Protein AF-A0A6J1P987-F1 (afdb_monomer_lite)

Foldseek 3Di:
DPVVVVVVVVVVVVVLDDDDDDDDPCFVVVFCVSQVVVVVVLLVVLVVCVVVCVAFNWDAKDWDWDDPDPPPWIKIKMKGTWTWHQPSVKDWPDWTAGPPVRDTDTDIDRPDIDTDIDIDIDTDD

Secondary structure (DSSP, 8-state):
--HHHHHHHHHHHGGG-------SS-HHHHHHHHHHHHHHHHHHHHHHHHHTT-TTEEEEEEEEEEEEETTTEEEEEEEEEEEEE-TT--EEEEEEEETTTTEEEEEEE----EEEEEEEEEEE-

Structure (mmCIF, N/CA/C/O backbone):
data_AF-A0A6J1P987-F1
#
_entry.id   AF-A0A6J1P987-F1
#
loop_
_atom_site.group_PDB
_atom_site.id
_atom_site.type_symbol
_atom_site.label_atom_id
_atom_site.label_alt_id
_atom_site.label_comp_id
_atom_site.label_asym_id
_atom_site.label_entity_id
_atom_site.label_seq_id
_atom_site.pdbx_PDB_ins_code
_atom_site.Cartn_x
_atom_site.Cartn_y
_atom_site.Cartn_z
_atom_site.occupancy
_atom_site.B_iso_or_equiv
_atom_site.auth_seq_id
_atom_site.auth_comp_id
_atom_site.auth_asym_id
_atom_site.auth_atom_id
_atom_site.pdbx_PDB_model_num
ATOM 1 N N . MET A 1 1 ? 5.901 -17.274 -1.222 1.00 44.62 1 MET A N 1
ATOM 2 C CA . MET A 1 1 ? 5.962 -15.807 -1.022 1.00 44.62 1 MET A CA 1
ATOM 3 C C . MET A 1 1 ? 4.879 -15.300 -0.049 1.00 44.62 1 MET A C 1
ATOM 5 O O . MET A 1 1 ? 4.151 -14.379 -0.366 1.00 44.62 1 MET A O 1
ATOM 9 N N . LYS A 1 2 ? 4.730 -15.909 1.138 1.00 38.53 2 LYS A N 1
ATOM 10 C CA . LYS A 1 2 ? 3.808 -15.431 2.202 1.00 38.53 2 LYS A CA 1
ATOM 11 C C . LYS A 1 2 ? 4.551 -15.085 3.502 1.00 38.53 2 LYS A C 1
ATOM 13 O O . LYS A 1 2 ? 4.080 -14.294 4.302 1.00 38.53 2 LYS A O 1
ATOM 18 N N . VAL A 1 3 ? 5.751 -15.647 3.668 1.00 50.12 3 VAL A N 1
ATOM 19 C CA . VAL A 1 3 ? 6.548 -15.565 4.899 1.00 50.12 3 VAL A CA 1
ATOM 20 C C . VAL A 1 3 ? 7.281 -14.223 5.035 1.00 50.12 3 VAL A C 1
ATOM 22 O O . VAL A 1 3 ? 7.369 -13.694 6.134 1.00 50.12 3 VAL A O 1
ATOM 25 N N . PHE A 1 4 ? 7.729 -13.612 3.930 1.00 44.66 4 PHE A N 1
ATOM 26 C CA . PHE A 1 4 ? 8.430 -12.318 3.969 1.00 44.66 4 PHE A CA 1
ATOM 27 C C . PHE A 1 4 ? 7.553 -11.167 4.487 1.00 44.66 4 PHE A C 1
ATOM 29 O O . PHE A 1 4 ? 8.013 -10.354 5.282 1.00 44.66 4 PHE A O 1
ATOM 36 N N . PHE A 1 5 ? 6.274 -11.134 4.099 1.00 51.41 5 PHE A N 1
ATOM 37 C CA . PHE A 1 5 ? 5.332 -10.105 4.548 1.00 51.41 5 PHE A CA 1
ATOM 38 C C . PHE A 1 5 ? 5.029 -10.217 6.052 1.00 51.41 5 PHE A C 1
ATOM 40 O O . PHE A 1 5 ? 4.929 -9.211 6.749 1.00 51.41 5 PHE A O 1
ATOM 47 N N . ALA A 1 6 ? 4.962 -11.448 6.573 1.00 51.81 6 ALA A N 1
ATOM 48 C CA . ALA A 1 6 ? 4.746 -11.700 7.994 1.00 51.81 6 ALA A CA 1
ATOM 49 C C . ALA A 1 6 ? 5.930 -11.233 8.861 1.00 51.81 6 ALA A C 1
ATOM 51 O O . ALA A 1 6 ? 5.716 -10.672 9.930 1.00 51.81 6 ALA A O 1
ATOM 52 N N . ILE A 1 7 ? 7.172 -11.406 8.393 1.00 56.16 7 ILE A N 1
ATOM 53 C CA . ILE A 1 7 ? 8.374 -10.995 9.142 1.00 56.16 7 ILE A CA 1
ATOM 54 C C . ILE A 1 7 ? 8.481 -9.464 9.219 1.00 56.16 7 ILE A C 1
ATOM 56 O O . ILE A 1 7 ? 8.810 -8.925 10.277 1.00 56.16 7 ILE A O 1
ATOM 60 N N . LEU A 1 8 ? 8.133 -8.758 8.139 1.00 54.25 8 LEU A N 1
ATOM 61 C CA . LEU A 1 8 ? 8.121 -7.292 8.119 1.00 54.25 8 LEU A CA 1
ATOM 62 C C . LEU A 1 8 ? 7.047 -6.712 9.060 1.00 54.25 8 LEU A C 1
ATOM 64 O O . LEU A 1 8 ? 7.300 -5.723 9.742 1.00 54.25 8 LEU A O 1
ATOM 68 N N . LEU A 1 9 ? 5.885 -7.366 9.175 1.00 57.25 9 LEU A N 1
ATOM 69 C CA . LEU A 1 9 ? 4.819 -6.978 10.109 1.00 57.25 9 LEU A CA 1
ATOM 70 C C . LEU A 1 9 ? 5.183 -7.224 11.583 1.00 57.25 9 LEU A C 1
ATOM 72 O O . LEU A 1 9 ? 4.928 -6.367 12.428 1.00 57.25 9 LEU A O 1
ATOM 76 N N . VAL A 1 10 ? 5.815 -8.357 11.902 1.00 56.75 10 VAL A N 1
ATOM 77 C CA . VAL A 1 10 ? 6.187 -8.701 13.289 1.00 56.75 10 VAL A CA 1
ATOM 78 C C . VAL A 1 10 ? 7.254 -7.751 13.848 1.00 56.75 10 VAL A C 1
ATOM 80 O O . VAL A 1 10 ? 7.178 -7.375 15.018 1.00 56.75 10 VAL A O 1
ATOM 83 N N . GLY A 1 11 ? 8.203 -7.298 13.018 1.00 51.91 11 GLY A N 1
ATOM 84 C CA . GLY A 1 11 ? 9.237 -6.341 13.433 1.00 51.91 11 GLY A CA 1
ATOM 85 C C . GLY A 1 11 ? 8.687 -4.971 13.854 1.00 51.91 11 GLY A C 1
ATOM 86 O O . GLY A 1 11 ? 9.229 -4.335 14.756 1.00 51.91 11 GLY A O 1
ATOM 87 N N . VAL A 1 12 ? 7.573 -4.535 13.260 1.00 55.25 12 VAL A N 1
ATOM 88 C CA . VAL A 1 12 ? 6.911 -3.267 13.612 1.00 55.25 12 VAL A CA 1
ATOM 89 C C . VAL A 1 12 ? 6.083 -3.407 14.897 1.00 55.25 12 VAL A C 1
ATOM 91 O O . VAL A 1 12 ? 6.065 -2.491 15.719 1.00 55.25 12 VAL A O 1
ATOM 94 N N . CYS A 1 13 ? 5.456 -4.566 15.128 1.00 47.00 13 CYS A N 1
ATOM 95 C CA . CYS A 1 13 ? 4.656 -4.828 16.332 1.00 47.00 13 CYS A CA 1
ATOM 96 C C . CYS A 1 13 ? 5.484 -4.907 17.626 1.00 47.00 13 CYS A C 1
ATOM 98 O O . CYS A 1 13 ? 4.961 -4.593 18.695 1.00 47.00 13 CYS A O 1
ATOM 100 N N . ALA A 1 14 ? 6.765 -5.280 17.553 1.00 48.62 14 ALA A N 1
ATOM 101 C CA . ALA A 1 14 ? 7.626 -5.398 18.734 1.00 48.62 14 ALA A CA 1
ATOM 102 C C . ALA A 1 14 ? 7.874 -4.054 19.454 1.00 48.62 14 ALA A C 1
ATOM 104 O O . ALA A 1 14 ? 8.078 -4.036 20.664 1.00 48.62 14 ALA A O 1
ATOM 105 N N . ASN A 1 15 ? 7.797 -2.926 18.738 1.00 52.00 15 ASN A N 1
ATOM 106 C CA . ASN A 1 15 ? 7.998 -1.585 19.304 1.00 52.00 15 ASN A CA 1
ATOM 107 C C . ASN A 1 15 ? 6.705 -0.933 19.831 1.00 52.00 15 ASN A C 1
ATOM 109 O O . ASN A 1 15 ? 6.729 0.215 20.271 1.00 52.00 15 ASN A O 1
ATOM 113 N N . ALA A 1 16 ? 5.566 -1.628 19.762 1.00 46.88 16 ALA A N 1
ATOM 114 C CA . ALA A 1 16 ? 4.254 -1.061 20.064 1.00 46.88 16 ALA A CA 1
ATOM 115 C C . ALA A 1 16 ? 3.680 -1.486 21.424 1.00 46.88 16 ALA A C 1
ATOM 117 O O . ALA A 1 16 ? 2.528 -1.162 21.679 1.00 46.88 16 ALA A O 1
ATOM 118 N N . LEU A 1 17 ? 4.429 -2.194 22.281 1.00 46.12 17 LEU A N 1
ATOM 119 C CA . LEU A 1 17 ? 3.941 -2.644 23.592 1.00 46.12 17 LEU A CA 1
ATOM 120 C C . LEU A 1 17 ? 4.129 -1.546 24.661 1.00 46.12 17 LEU A C 1
ATOM 122 O O . LEU A 1 17 ? 5.262 -1.321 25.094 1.00 46.12 17 LEU A O 1
ATOM 126 N N . PRO A 1 18 ? 3.065 -0.873 25.143 1.00 45.03 18 PRO A N 1
ATOM 127 C CA . PRO A 1 18 ? 3.147 -0.006 26.307 1.00 45.03 18 PRO A CA 1
ATOM 128 C C . PRO A 1 18 ? 2.980 -0.876 27.560 1.00 45.03 18 PRO A C 1
ATOM 130 O O . PRO A 1 18 ? 2.040 -1.663 27.680 1.00 45.03 18 PRO A O 1
ATOM 133 N N . GLN A 1 19 ? 3.918 -0.755 28.494 1.00 50.47 19 GLN A N 1
ATOM 134 C CA . GLN A 1 19 ? 3.844 -1.401 29.801 1.00 50.47 19 GLN A CA 1
ATOM 135 C C . GLN A 1 19 ? 2.774 -0.709 30.656 1.00 50.47 19 GLN A C 1
ATOM 137 O O . GLN A 1 19 ? 2.933 0.478 30.905 1.00 50.47 19 GLN A O 1
ATOM 142 N N . ALA A 1 20 ? 1.766 -1.492 31.080 1.00 58.25 20 ALA A N 1
ATOM 143 C CA . ALA A 1 20 ? 0.843 -1.362 32.228 1.00 58.25 20 ALA A CA 1
ATOM 144 C C . ALA A 1 20 ? 0.207 0.015 32.532 1.00 58.25 20 ALA A C 1
ATOM 146 O O . ALA A 1 20 ? 0.893 1.013 32.477 1.00 58.25 20 ALA A O 1
ATOM 147 N N . LEU A 1 21 ? -1.066 0.065 32.963 1.00 43.38 21 LEU A N 1
ATOM 148 C CA . LEU A 1 21 ? -1.556 0.816 34.147 1.00 43.38 21 LEU A CA 1
ATOM 149 C C . LEU A 1 21 ? -3.112 0.891 34.186 1.00 43.38 21 LEU A C 1
ATOM 151 O O . LEU A 1 21 ? -3.710 1.745 33.550 1.00 43.38 21 LEU A O 1
ATOM 155 N N . PHE A 1 22 ? -3.701 0.065 35.063 1.00 40.28 22 PHE A N 1
ATOM 156 C CA . PHE A 1 22 ? -4.934 0.266 35.857 1.00 40.28 22 PHE A CA 1
ATOM 157 C C . PHE A 1 22 ? -6.340 0.373 35.204 1.00 40.28 22 PHE A C 1
ATOM 159 O O . PHE A 1 22 ? -6.557 0.811 34.085 1.00 40.28 22 PHE A O 1
ATOM 166 N N . GLU A 1 23 ? -7.309 -0.104 35.992 1.00 54.00 23 GLU A N 1
ATOM 167 C CA . GLU A 1 23 ? -8.588 -0.732 35.641 1.00 54.00 23 GLU A CA 1
ATOM 168 C C . GLU A 1 23 ? -9.801 0.200 35.379 1.00 54.00 23 GLU A C 1
ATOM 170 O O . GLU A 1 23 ? -10.009 1.214 36.039 1.00 54.00 23 GLU A O 1
ATOM 175 N N . ASN A 1 24 ? -10.680 -0.298 34.497 1.00 49.91 24 ASN A N 1
ATOM 176 C CA . ASN A 1 24 ? -12.156 -0.227 34.499 1.00 49.91 24 ASN A CA 1
ATOM 177 C C . ASN A 1 24 ? -12.946 0.990 33.955 1.00 49.91 24 ASN A C 1
ATOM 179 O O . ASN A 1 24 ? -14.109 0.793 33.618 1.00 49.91 24 ASN A O 1
ATOM 183 N N . GLU A 1 25 ? -12.357 2.156 33.670 1.00 45.59 25 GLU A N 1
ATOM 184 C CA . GLU A 1 25 ? -12.973 3.163 32.751 1.00 45.59 25 GLU A CA 1
ATOM 185 C C . GLU A 1 25 ? -12.075 3.521 31.552 1.00 45.59 25 GLU A C 1
ATOM 187 O O . GLU A 1 25 ? -12.391 4.355 30.701 1.00 45.59 25 GLU A O 1
ATOM 192 N N . PHE A 1 26 ? -10.929 2.849 31.466 1.00 52.09 26 PHE A N 1
ATOM 193 C CA . PHE A 1 26 ? -9.838 3.175 30.558 1.00 52.09 26 PHE A CA 1
ATOM 194 C C . PHE A 1 26 ? -9.869 2.358 29.251 1.00 52.09 26 PHE A C 1
ATOM 196 O O . PHE A 1 26 ? -9.205 2.731 28.284 1.00 52.09 26 PHE A O 1
ATOM 203 N N . SER A 1 27 ? -10.685 1.293 29.172 1.00 57.66 27 SER A N 1
ATOM 204 C CA . SER A 1 27 ? -10.619 0.326 28.065 1.00 57.66 27 SER A CA 1
ATOM 205 C C . SER A 1 27 ? -10.921 0.963 26.711 1.00 57.66 27 SER A C 1
ATOM 207 O O . SER A 1 27 ? -10.117 0.848 25.800 1.00 57.66 27 SER A O 1
ATOM 209 N N . THR A 1 28 ? -11.992 1.746 26.568 1.00 60.53 28 THR A N 1
ATOM 210 C CA . THR A 1 28 ? -12.338 2.360 25.271 1.00 60.53 28 THR A CA 1
ATOM 211 C C . THR A 1 28 ? -11.317 3.416 24.843 1.00 60.53 28 THR A C 1
ATOM 213 O O . THR A 1 28 ? -11.128 3.670 23.651 1.00 60.53 28 THR A O 1
ATOM 216 N N . ARG A 1 29 ? -10.643 4.062 25.806 1.00 72.38 29 ARG A N 1
ATOM 217 C CA . ARG A 1 29 ? -9.570 5.022 25.525 1.00 72.38 29 ARG A CA 1
ATOM 218 C C . ARG A 1 29 ? -8.316 4.296 25.049 1.00 72.38 29 ARG A C 1
ATOM 220 O O . ARG A 1 29 ? -7.745 4.710 24.043 1.00 72.38 29 ARG A O 1
ATOM 227 N N . GLU A 1 30 ? -7.935 3.210 25.712 1.00 73.62 30 GLU A N 1
ATOM 228 C CA . GLU A 1 30 ? -6.842 2.326 25.292 1.00 73.62 30 GLU A CA 1
ATOM 229 C C . GLU A 1 30 ? -7.098 1.699 23.925 1.00 73.62 30 GLU A C 1
ATOM 231 O O . GLU A 1 30 ? -6.224 1.749 23.062 1.00 73.62 30 GLU A O 1
ATOM 236 N N . GLU A 1 31 ? -8.310 1.204 23.673 1.00 81.50 31 GLU A N 1
ATOM 237 C CA . GLU A 1 31 ? -8.695 0.611 22.390 1.00 81.50 31 GLU A CA 1
ATOM 238 C C . GLU A 1 31 ? -8.522 1.596 21.238 1.00 81.50 31 GLU A C 1
ATOM 240 O O . GLU A 1 31 ? -7.942 1.267 20.196 1.00 81.50 31 GLU A O 1
ATOM 245 N N . ARG A 1 32 ? -8.922 2.854 21.450 1.00 82.62 32 ARG A N 1
ATOM 246 C CA . ARG A 1 32 ? -8.702 3.931 2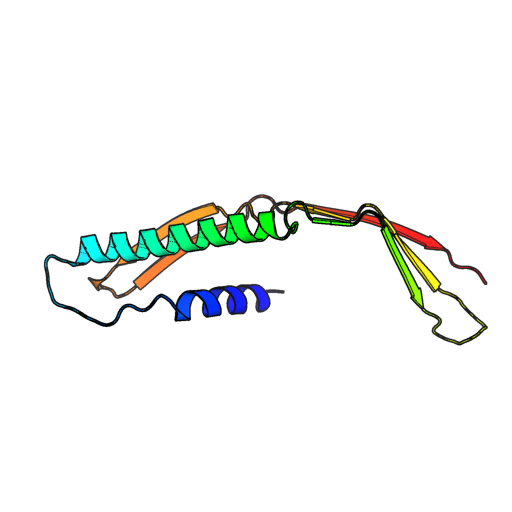0.478 1.00 82.62 32 ARG A CA 1
ATOM 247 C C . ARG A 1 32 ? -7.227 4.289 20.338 1.00 82.62 32 ARG A C 1
ATOM 249 O O . ARG A 1 32 ? -6.803 4.580 19.223 1.00 82.62 32 ARG A O 1
ATOM 256 N N . ILE A 1 33 ? -6.443 4.280 21.417 1.00 85.25 33 ILE A N 1
ATOM 257 C CA . ILE A 1 33 ? -4.998 4.554 21.364 1.00 85.25 33 ILE A CA 1
ATOM 258 C C . ILE A 1 33 ? -4.290 3.496 20.511 1.00 85.25 33 ILE A C 1
ATOM 260 O O . ILE A 1 33 ? -3.610 3.865 19.552 1.00 85.25 33 ILE A O 1
ATOM 264 N N . VAL A 1 34 ? -4.517 2.210 20.789 1.00 84.00 34 VAL A N 1
ATOM 265 C CA . VAL A 1 34 ? -3.913 1.085 20.053 1.00 84.00 34 VAL A CA 1
ATOM 266 C C . VAL A 1 34 ? -4.313 1.131 18.577 1.00 84.00 34 VAL A C 1
ATOM 268 O O . VAL A 1 34 ? -3.458 1.133 17.689 1.00 84.00 34 VAL A O 1
ATOM 271 N N . THR A 1 35 ? -5.610 1.274 18.301 1.00 87.75 35 THR A N 1
ATOM 272 C CA . THR A 1 35 ? -6.146 1.371 16.934 1.00 87.75 35 THR A CA 1
ATOM 273 C C . THR A 1 35 ? -5.544 2.559 16.173 1.00 87.75 35 THR A C 1
ATOM 275 O O . THR A 1 35 ? -5.145 2.432 15.013 1.00 87.75 35 THR A O 1
ATOM 278 N N . ASN A 1 36 ? -5.427 3.726 16.813 1.00 88.81 36 ASN A N 1
ATOM 279 C CA . ASN A 1 36 ? -4.837 4.915 16.194 1.00 88.81 36 ASN A CA 1
ATOM 280 C C . ASN A 1 36 ? -3.339 4.755 15.937 1.00 88.81 36 ASN A C 1
ATOM 282 O O . ASN A 1 36 ? -2.839 5.245 14.925 1.00 88.81 36 ASN A O 1
ATOM 286 N N . GLN A 1 37 ? -2.618 4.082 16.829 1.00 88.25 37 GLN A N 1
ATOM 287 C CA . GLN A 1 37 ? -1.193 3.827 16.662 1.00 88.25 37 GLN A CA 1
ATOM 288 C C . GLN A 1 37 ? -0.932 2.899 15.473 1.00 88.25 37 GLN A C 1
ATOM 290 O O . GLN A 1 37 ? -0.075 3.207 14.646 1.00 88.25 37 GLN A O 1
ATOM 295 N N . ILE A 1 38 ? -1.728 1.839 15.316 1.00 86.88 38 ILE A N 1
ATOM 296 C CA . ILE A 1 38 ? -1.649 0.939 14.156 1.00 86.88 38 ILE A CA 1
ATOM 297 C C . ILE A 1 38 ? -1.964 1.698 12.861 1.00 86.88 38 ILE A C 1
ATOM 299 O O . ILE A 1 38 ? -1.207 1.602 11.896 1.00 86.88 38 ILE A O 1
ATOM 303 N N . LYS A 1 39 ? -3.021 2.523 12.841 1.00 89.31 39 LYS A N 1
ATOM 304 C CA . LYS A 1 39 ? -3.342 3.372 11.677 1.00 89.31 39 LYS A CA 1
ATOM 305 C C . LYS A 1 39 ? -2.182 4.297 11.307 1.00 89.31 39 LYS A C 1
ATOM 307 O O . LYS A 1 39 ? -1.842 4.409 10.133 1.00 89.31 39 LYS A O 1
ATOM 312 N N . ARG A 1 40 ? -1.545 4.930 12.296 1.00 90.69 40 ARG A N 1
ATOM 313 C CA . ARG A 1 40 ? -0.373 5.795 12.078 1.00 90.69 40 ARG A CA 1
ATOM 314 C C . ARG A 1 40 ? 0.823 5.021 11.537 1.00 90.69 40 ARG A C 1
ATOM 316 O O . ARG A 1 40 ? 1.492 5.534 10.648 1.00 90.69 40 ARG A O 1
ATOM 323 N N . ALA A 1 41 ? 1.077 3.818 12.045 1.00 87.25 41 ALA A N 1
ATOM 324 C CA . ALA A 1 41 ? 2.163 2.964 11.574 1.00 87.25 41 ALA A CA 1
ATOM 325 C C . ALA A 1 41 ? 1.948 2.523 10.119 1.00 87.25 41 ALA A C 1
ATOM 327 O O . ALA A 1 41 ? 2.869 2.614 9.313 1.00 87.25 41 ALA A O 1
ATOM 328 N N . ILE A 1 42 ? 0.724 2.124 9.757 1.00 88.25 42 ILE A N 1
ATOM 329 C CA . ILE A 1 42 ? 0.379 1.773 8.372 1.00 88.25 42 ILE A CA 1
ATOM 330 C C . ILE A 1 42 ? 0.524 2.993 7.461 1.00 88.25 42 ILE A C 1
ATOM 332 O O . ILE A 1 42 ? 1.102 2.897 6.385 1.00 88.25 42 ILE A O 1
ATOM 336 N N . GLU A 1 43 ? 0.060 4.161 7.897 1.00 92.25 43 GLU A N 1
ATOM 337 C CA . GLU A 1 43 ? 0.185 5.380 7.101 1.00 92.25 43 GLU A CA 1
ATOM 338 C C . GLU A 1 43 ? 1.650 5.837 6.957 1.00 92.25 43 GLU A C 1
ATOM 340 O O . GLU A 1 43 ? 2.042 6.340 5.906 1.00 92.25 43 GLU A O 1
ATOM 345 N N . GLN A 1 44 ? 2.486 5.612 7.974 1.00 91.19 44 GLN A N 1
ATOM 346 C CA . GLN A 1 44 ? 3.933 5.808 7.873 1.00 91.19 44 GLN A CA 1
ATOM 347 C C . GLN A 1 44 ? 4.550 4.841 6.860 1.00 91.19 44 GLN A C 1
ATOM 349 O O . GLN A 1 44 ? 5.249 5.293 5.962 1.00 91.19 44 GLN A O 1
ATOM 354 N N . LEU A 1 45 ? 4.216 3.550 6.928 1.00 84.88 45 LEU A N 1
ATOM 355 C CA . LEU A 1 45 ? 4.688 2.549 5.969 1.00 84.88 45 LEU A CA 1
ATOM 356 C C . LEU A 1 45 ? 4.331 2.933 4.525 1.00 84.88 45 LEU A C 1
ATOM 358 O O . LEU A 1 45 ? 5.174 2.844 3.636 1.00 84.88 45 LEU A O 1
ATOM 362 N N . ARG A 1 46 ? 3.105 3.414 4.282 1.00 89.81 46 ARG A N 1
ATOM 363 C CA . ARG A 1 46 ? 2.684 3.893 2.953 1.00 89.81 46 ARG A CA 1
ATOM 364 C C . ARG A 1 46 ? 3.555 5.047 2.461 1.00 89.81 46 ARG A C 1
ATOM 366 O O . ARG A 1 46 ? 3.910 5.074 1.284 1.00 89.81 46 ARG A O 1
ATOM 373 N N . ARG A 1 47 ? 3.897 5.993 3.342 1.00 91.44 47 ARG A N 1
ATOM 374 C CA . ARG A 1 47 ? 4.813 7.095 3.013 1.00 91.44 47 ARG A CA 1
ATOM 375 C C . ARG A 1 47 ? 6.222 6.595 2.737 1.00 91.44 47 ARG A C 1
ATOM 377 O O . ARG A 1 47 ? 6.807 7.034 1.757 1.00 91.44 47 ARG A O 1
ATOM 384 N N . ASP A 1 48 ? 6.732 5.674 3.545 1.00 88.12 48 ASP A N 1
ATOM 385 C CA . ASP A 1 48 ? 8.093 5.152 3.410 1.00 88.12 48 ASP A CA 1
ATOM 386 C C . ASP A 1 48 ? 8.268 4.372 2.100 1.00 88.12 48 ASP A C 1
ATOM 388 O O . ASP A 1 48 ? 9.266 4.557 1.410 1.00 88.12 48 ASP A O 1
ATOM 392 N N . ILE A 1 49 ? 7.267 3.579 1.693 1.00 82.69 49 ILE A N 1
ATOM 393 C CA . ILE A 1 49 ? 7.250 2.882 0.393 1.00 82.69 49 ILE A CA 1
ATOM 394 C C . ILE A 1 49 ? 7.362 3.883 -0.765 1.00 82.69 49 ILE A C 1
ATOM 396 O O . ILE A 1 49 ? 8.172 3.695 -1.673 1.00 82.69 49 ILE A O 1
ATOM 400 N N . LYS A 1 50 ? 6.582 4.970 -0.720 1.00 91.56 50 LYS A N 1
ATOM 401 C CA . LYS A 1 50 ? 6.640 6.031 -1.738 1.00 91.56 50 LYS A CA 1
ATOM 402 C C . LYS A 1 50 ? 7.971 6.779 -1.702 1.00 91.56 50 LYS A C 1
ATOM 404 O O . LYS A 1 50 ? 8.561 7.026 -2.746 1.00 91.56 50 LYS A O 1
ATOM 409 N N . ALA A 1 51 ? 8.456 7.117 -0.509 1.00 90.25 51 ALA A N 1
ATOM 410 C CA . ALA A 1 51 ? 9.710 7.840 -0.316 1.00 90.25 51 ALA A CA 1
ATOM 411 C C . ALA A 1 51 ? 10.931 7.029 -0.777 1.00 90.25 51 ALA A C 1
ATOM 413 O O . ALA A 1 51 ? 11.895 7.606 -1.270 1.00 90.25 51 ALA A O 1
ATOM 414 N N . ALA A 1 52 ? 10.875 5.702 -0.663 1.00 86.31 52 ALA A N 1
ATOM 415 C CA . ALA A 1 52 ? 11.897 4.792 -1.170 1.00 86.31 52 ALA A CA 1
ATOM 416 C C . ALA A 1 52 ? 11.845 4.594 -2.698 1.00 86.31 52 ALA A C 1
ATOM 418 O O . ALA A 1 52 ? 12.676 3.866 -3.236 1.00 86.31 52 ALA A O 1
ATOM 419 N N . GLY A 1 53 ? 10.875 5.195 -3.399 1.00 86.81 53 GLY A N 1
ATOM 420 C CA . GLY A 1 53 ? 10.684 4.991 -4.837 1.00 86.81 53 GLY A CA 1
ATOM 421 C C . GLY A 1 53 ? 10.222 3.575 -5.187 1.00 86.81 53 GLY A C 1
ATOM 422 O O . GLY A 1 53 ? 10.482 3.101 -6.286 1.00 86.81 53 GLY A O 1
ATOM 423 N N . LEU A 1 54 ? 9.576 2.877 -4.245 1.00 86.19 54 LEU A N 1
ATOM 424 C CA . LEU A 1 54 ? 9.080 1.512 -4.449 1.00 86.19 54 LEU A CA 1
ATOM 425 C C . LEU A 1 54 ? 7.643 1.478 -4.995 1.00 86.19 54 LEU A C 1
ATOM 427 O O . LEU A 1 54 ? 7.137 0.405 -5.311 1.00 86.19 54 LEU A O 1
ATOM 431 N N . ASP A 1 55 ? 6.974 2.632 -5.077 1.00 86.50 55 ASP A N 1
ATOM 432 C CA . ASP A 1 55 ? 5.634 2.765 -5.650 1.00 86.50 55 ASP A CA 1
ATOM 433 C C . ASP A 1 55 ? 5.395 4.179 -6.236 1.00 86.50 55 ASP A C 1
ATOM 435 O O . ASP A 1 55 ? 5.159 5.115 -5.460 1.00 86.50 55 ASP A O 1
ATOM 439 N N . PRO A 1 56 ? 5.446 4.359 -7.574 1.00 89.62 56 PRO A N 1
ATOM 440 C CA . PRO A 1 56 ? 5.818 3.350 -8.566 1.00 89.62 56 PRO A CA 1
ATOM 441 C C . PRO A 1 56 ? 7.330 3.073 -8.533 1.00 89.62 56 PRO A C 1
ATOM 443 O O . PRO A 1 56 ? 8.136 4.002 -8.521 1.00 89.62 56 PRO A O 1
ATOM 446 N N . LEU A 1 57 ? 7.719 1.799 -8.545 1.00 87.12 57 LEU A N 1
ATOM 447 C CA . LEU A 1 57 ? 9.090 1.384 -8.829 1.00 87.12 57 LEU A CA 1
ATOM 448 C C . LEU A 1 57 ? 9.266 1.316 -10.342 1.00 87.12 57 LEU A C 1
ATOM 450 O O . LEU A 1 57 ? 8.639 0.487 -10.997 1.00 87.12 57 LEU A O 1
ATOM 4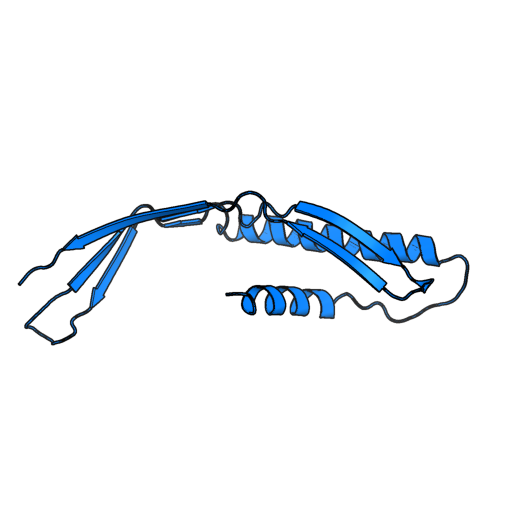54 N N . LEU A 1 58 ? 10.136 2.172 -10.871 1.00 87.94 58 LEU A N 1
ATOM 455 C CA . LEU A 1 58 ? 10.458 2.244 -12.292 1.00 87.94 58 LEU A CA 1
ATOM 456 C C . LEU A 1 58 ? 11.925 1.868 -12.498 1.00 87.94 58 LEU A C 1
ATOM 458 O O . LEU A 1 58 ? 12.824 2.523 -11.969 1.00 87.94 58 LEU A O 1
ATOM 462 N N . ILE A 1 59 ? 12.168 0.812 -13.267 1.00 85.06 59 ILE A N 1
ATOM 463 C CA . ILE A 1 59 ? 13.499 0.406 -13.715 1.00 85.06 59 ILE A CA 1
ATOM 464 C C . ILE A 1 59 ? 13.483 0.443 -15.240 1.00 85.06 59 ILE A C 1
ATOM 466 O O . ILE A 1 59 ? 12.953 -0.452 -15.896 1.00 85.06 59 ILE A O 1
ATOM 470 N N . GLU A 1 60 ? 14.073 1.498 -15.800 1.00 82.50 60 GLU A N 1
ATOM 471 C CA . GLU A 1 60 ? 14.089 1.732 -17.249 1.00 82.50 60 GLU A CA 1
ATOM 472 C C . GLU A 1 60 ? 14.843 0.629 -17.995 1.00 82.50 60 GLU A C 1
ATOM 474 O O . GLU A 1 60 ? 14.415 0.178 -19.057 1.00 82.50 60 GLU A O 1
ATOM 479 N N . LYS A 1 61 ? 15.975 0.183 -17.439 1.00 76.44 61 LYS A N 1
ATOM 480 C CA . LYS A 1 61 ? 16.845 -0.786 -18.097 1.00 76.44 61 LYS A CA 1
ATOM 481 C C . LYS A 1 61 ? 17.730 -1.529 -17.102 1.00 76.44 61 LYS A C 1
ATOM 483 O O . LYS A 1 61 ? 18.447 -0.914 -16.315 1.00 76.44 61 LYS A O 1
ATOM 488 N N . TYR A 1 62 ? 17.734 -2.853 -17.195 1.00 74.56 62 TYR A N 1
ATOM 489 C CA . TYR A 1 62 ? 18.684 -3.727 -16.516 1.00 74.56 62 TYR A CA 1
ATOM 490 C C . TYR A 1 62 ? 19.285 -4.705 -17.529 1.00 74.56 62 TYR A C 1
ATOM 492 O O . TYR A 1 62 ? 18.563 -5.432 -18.212 1.00 74.56 62 TYR A O 1
ATOM 500 N N . GLU A 1 63 ? 20.612 -4.711 -17.645 1.00 68.31 63 GLU A N 1
ATOM 501 C CA . GLU A 1 63 ? 21.352 -5.609 -18.534 1.00 68.31 63 GLU A CA 1
ATOM 502 C C . GLU A 1 63 ? 22.114 -6.638 -17.701 1.00 68.31 63 GLU A C 1
ATOM 504 O O . GLU A 1 63 ? 22.891 -6.285 -16.814 1.00 68.31 63 GLU A O 1
ATOM 509 N N . GLY A 1 64 ? 21.889 -7.917 -17.996 1.00 62.91 64 GLY A N 1
ATOM 510 C CA . GLY A 1 64 ? 22.610 -9.025 -17.384 1.00 62.91 64 GLY A CA 1
ATOM 511 C C . GLY A 1 64 ? 23.160 -9.949 -18.460 1.00 62.91 64 GLY A C 1
ATOM 512 O O . GLY A 1 64 ? 22.407 -10.492 -19.269 1.00 62.91 64 GLY A O 1
ATOM 513 N N . SER A 1 65 ? 24.474 -10.152 -18.464 1.00 62.88 65 SER A N 1
ATOM 514 C CA . SER A 1 65 ? 25.122 -11.165 -19.294 1.00 62.88 65 SER A CA 1
ATOM 515 C C . SER A 1 65 ? 25.612 -12.304 -18.414 1.00 62.88 65 SER A C 1
ATOM 517 O O . SER A 1 65 ? 26.374 -12.073 -17.473 1.00 62.88 65 SER A O 1
ATOM 519 N N . THR A 1 66 ? 25.215 -13.532 -18.735 1.00 61.19 66 THR A N 1
ATOM 520 C CA . THR A 1 66 ? 25.814 -14.731 -18.144 1.00 61.19 66 THR A CA 1
ATOM 521 C C . THR A 1 66 ? 26.422 -15.585 -19.246 1.00 61.19 66 THR A C 1
ATOM 523 O O . THR A 1 66 ? 25.853 -15.731 -20.330 1.00 61.19 66 THR A O 1
ATOM 526 N N . SER A 1 67 ? 27.604 -16.131 -18.981 1.00 61.84 67 SER A N 1
ATOM 527 C CA . SER A 1 67 ? 28.274 -17.065 -19.880 1.00 61.84 67 SER A CA 1
ATOM 528 C C . SER A 1 67 ? 28.403 -18.395 -19.139 1.00 61.84 67 SER A C 1
ATOM 530 O O . SER A 1 67 ? 29.281 -18.533 -18.285 1.00 61.84 67 SER A O 1
ATOM 532 N N . PRO A 1 68 ? 27.504 -19.365 -19.405 1.00 59.44 68 PRO A N 1
ATOM 533 C CA . PRO A 1 68 ? 27.571 -20.690 -18.789 1.00 59.44 68 PRO A CA 1
ATOM 534 C C . PRO A 1 68 ? 28.872 -21.428 -19.134 1.00 59.44 68 PRO A C 1
ATOM 536 O O . PRO A 1 68 ? 29.320 -22.277 -18.369 1.00 59.44 68 PRO A O 1
ATOM 539 N N . VAL A 1 69 ? 29.481 -21.093 -20.279 1.00 62.59 69 VAL A N 1
ATOM 540 C CA . VAL A 1 69 ? 30.782 -21.597 -20.723 1.00 62.59 69 VAL A CA 1
ATOM 541 C C . VAL A 1 69 ? 31.594 -20.412 -21.253 1.00 62.59 69 VAL A C 1
ATOM 543 O O . VAL A 1 69 ? 31.192 -19.850 -22.277 1.00 62.59 69 VAL A O 1
ATOM 546 N N . PRO A 1 70 ? 32.719 -20.033 -20.612 1.00 55.12 70 PRO A N 1
ATOM 547 C CA . PRO A 1 70 ? 33.546 -18.928 -21.079 1.00 55.12 70 PRO A CA 1
ATOM 548 C C . PRO A 1 70 ? 33.913 -19.150 -22.550 1.00 55.12 70 P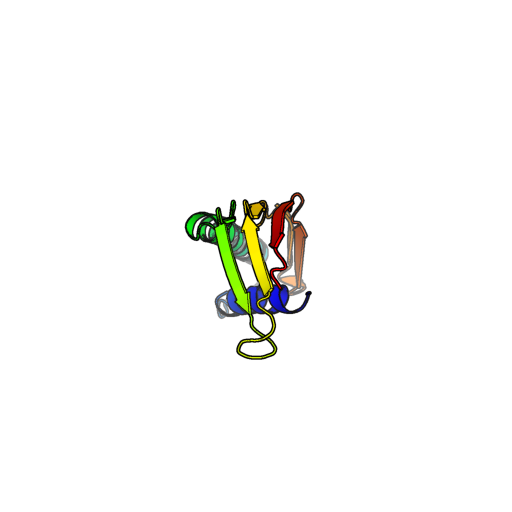RO A C 1
ATOM 550 O O . PRO A 1 70 ? 34.433 -20.209 -22.889 1.00 55.12 70 PRO A O 1
ATOM 553 N N . ILE A 1 71 ? 33.651 -18.150 -23.399 1.00 58.50 71 ILE A N 1
ATOM 554 C CA . ILE A 1 71 ? 34.041 -18.060 -24.825 1.00 58.50 71 ILE A CA 1
ATOM 555 C C . ILE A 1 71 ? 33.070 -18.710 -25.835 1.00 58.50 71 ILE A C 1
ATOM 557 O O . ILE A 1 71 ? 33.022 -18.242 -26.968 1.00 58.50 71 ILE A O 1
ATOM 561 N N . LEU A 1 72 ? 32.264 -19.718 -25.475 1.00 58.75 72 LEU A N 1
ATOM 562 C CA . LEU A 1 72 ? 31.444 -20.449 -26.468 1.00 58.75 72 LEU A CA 1
ATOM 563 C C . LEU A 1 72 ? 30.009 -19.938 -26.631 1.00 58.75 72 LEU A C 1
ATOM 565 O O . LEU A 1 72 ? 29.457 -20.025 -27.721 1.00 58.75 72 LEU A O 1
ATOM 569 N N . VAL A 1 73 ? 29.383 -19.450 -25.559 1.00 49.84 73 VAL A N 1
ATOM 570 C CA . VAL A 1 73 ? 27.995 -18.968 -25.598 1.00 49.84 73 VAL A CA 1
ATOM 571 C C . VAL A 1 73 ? 27.858 -17.773 -24.663 1.00 49.84 73 VAL A C 1
ATOM 573 O O . VAL A 1 73 ? 28.183 -17.856 -23.473 1.00 49.84 73 VAL A O 1
ATOM 576 N N . THR A 1 74 ? 27.343 -16.665 -25.195 1.00 57.78 74 THR A N 1
ATOM 577 C CA . THR A 1 74 ? 26.958 -15.493 -24.402 1.00 57.78 74 THR A CA 1
ATOM 578 C C . THR A 1 74 ? 25.443 -15.382 -24.400 1.00 57.78 74 THR A C 1
ATOM 580 O O . THR A 1 74 ? 24.825 -15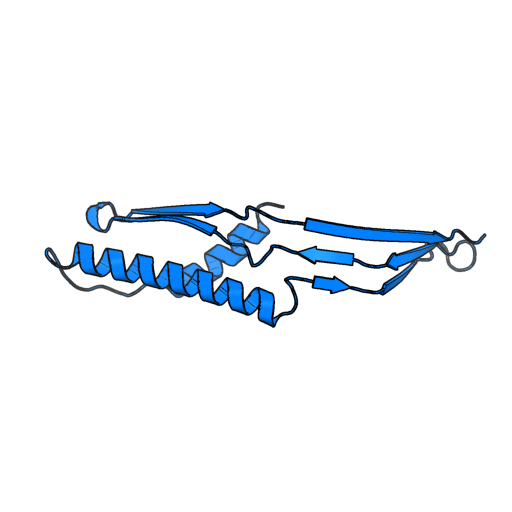.211 -25.448 1.00 57.78 74 THR A O 1
ATOM 583 N N . ILE A 1 75 ? 24.840 -15.487 -23.216 1.00 56.97 75 ILE A N 1
ATOM 584 C CA . ILE A 1 75 ? 23.415 -15.227 -23.026 1.00 56.97 75 ILE A CA 1
ATOM 585 C C . ILE A 1 75 ? 23.302 -13.793 -22.513 1.00 56.97 75 ILE A C 1
ATOM 587 O O . ILE A 1 75 ? 23.682 -13.509 -21.373 1.00 56.97 75 ILE A O 1
ATOM 591 N N . ALA A 1 76 ? 22.807 -12.891 -23.361 1.00 62.41 76 ALA A N 1
ATOM 592 C CA . ALA A 1 76 ? 22.505 -11.514 -22.993 1.00 62.41 76 ALA A CA 1
ATOM 593 C C . ALA A 1 76 ? 20.989 -11.357 -22.828 1.00 62.41 76 ALA A C 1
ATOM 595 O O . ALA A 1 76 ? 20.217 -11.549 -23.772 1.00 62.41 76 ALA A O 1
ATOM 596 N N . GLY A 1 77 ? 20.567 -11.033 -21.607 1.00 58.59 77 GLY A N 1
ATOM 597 C CA . GLY A 1 77 ? 19.191 -10.667 -21.295 1.00 58.59 77 GLY A CA 1
ATOM 598 C C . GLY A 1 77 ? 19.109 -9.178 -20.989 1.00 58.59 77 GLY A C 1
ATOM 599 O O . GLY A 1 77 ? 19.908 -8.655 -20.206 1.00 58.59 77 GLY A O 1
ATOM 600 N N . LYS A 1 78 ? 18.134 -8.502 -21.591 1.00 68.81 78 LYS A N 1
ATOM 601 C CA . LYS A 1 78 ? 17.810 -7.106 -21.313 1.00 68.81 78 LYS A CA 1
ATOM 602 C C . LYS A 1 78 ? 16.387 -7.054 -20.763 1.00 68.81 78 LYS A C 1
ATOM 604 O O . LYS A 1 78 ? 15.445 -7.533 -21.395 1.00 68.81 78 LYS A O 1
ATOM 609 N N . ILE A 1 79 ? 16.254 -6.522 -19.555 1.00 72.38 79 ILE A N 1
ATOM 610 C CA . ILE A 1 79 ? 14.966 -6.159 -18.966 1.00 72.38 79 ILE A CA 1
ATOM 611 C C . ILE A 1 79 ? 14.792 -4.665 -19.214 1.00 72.38 79 ILE A C 1
ATOM 613 O O . ILE A 1 79 ? 15.690 -3.876 -18.909 1.00 72.38 79 ILE A O 1
ATOM 617 N N . GLU A 1 80 ? 13.666 -4.289 -19.796 1.00 76.56 80 GLU A N 1
ATOM 618 C CA . GLU A 1 80 ? 13.310 -2.915 -20.136 1.00 76.56 80 GLU A CA 1
ATOM 619 C C . GLU A 1 80 ? 11.982 -2.580 -19.463 1.00 76.56 80 GLU A C 1
ATOM 621 O O . GLU A 1 80 ? 11.150 -3.461 -19.255 1.00 76.56 80 GLU A O 1
ATOM 626 N N . ASN A 1 81 ? 11.788 -1.313 -19.099 1.00 83.44 81 ASN A N 1
ATOM 627 C CA . ASN A 1 81 ? 10.499 -0.794 -18.628 1.00 83.44 81 ASN A CA 1
ATOM 628 C C . ASN A 1 81 ? 9.836 -1.647 -17.528 1.00 83.44 81 ASN A C 1
ATOM 630 O O . ASN A 1 81 ? 8.640 -1.941 -17.596 1.00 83.44 81 ASN A O 1
ATOM 634 N N . LEU A 1 82 ? 10.599 -2.069 -16.514 1.00 83.50 82 LEU A N 1
ATOM 635 C CA . LEU A 1 82 ? 9.985 -2.692 -15.347 1.00 83.50 82 LEU A CA 1
ATOM 636 C C . LEU A 1 82 ? 9.275 -1.603 -14.548 1.00 83.50 82 LEU A C 1
ATOM 638 O O . LEU A 1 82 ? 9.903 -0.674 -14.042 1.00 83.50 82 LEU A O 1
ATOM 642 N N . GLU A 1 83 ? 7.966 -1.749 -14.421 1.00 88.38 83 GLU A N 1
ATOM 643 C CA . GLU A 1 83 ? 7.102 -0.891 -13.628 1.00 88.38 83 GLU A CA 1
ATOM 644 C C . GLU A 1 83 ? 6.375 -1.748 -12.595 1.00 88.38 83 GLU A C 1
ATOM 646 O O . GLU A 1 83 ? 5.700 -2.723 -12.928 1.00 88.38 83 GLU A O 1
ATOM 651 N N . PHE A 1 84 ? 6.499 -1.380 -11.326 1.00 87.06 84 PHE A N 1
ATOM 652 C CA . PHE A 1 84 ? 5.775 -2.024 -10.244 1.00 87.06 84 PHE A CA 1
ATOM 653 C C . PHE A 1 84 ? 5.041 -0.989 -9.400 1.00 87.06 84 PHE A C 1
ATOM 655 O O . PHE A 1 84 ? 5.652 -0.066 -8.867 1.00 87.06 84 PHE A O 1
ATOM 662 N N . THR A 1 85 ? 3.721 -1.131 -9.288 1.00 90.69 85 THR A N 1
ATOM 663 C CA . THR A 1 85 ? 2.855 -0.136 -8.645 1.00 90.69 85 THR A CA 1
ATOM 664 C C . THR A 1 85 ? 1.860 -0.772 -7.684 1.00 90.69 85 THR A C 1
ATOM 666 O O . THR A 1 85 ? 1.484 -1.943 -7.805 1.00 90.69 85 THR A O 1
ATOM 669 N N . GLY A 1 86 ? 1.426 0.019 -6.705 1.00 86.88 86 GLY A N 1
ATOM 670 C CA . GLY A 1 86 ? 0.364 -0.334 -5.771 1.00 86.88 86 GLY A CA 1
ATOM 671 C C . GLY A 1 86 ? 0.815 -0.874 -4.412 1.00 86.88 86 GLY A C 1
ATOM 672 O O . GLY A 1 86 ? -0.033 -1.147 -3.562 1.00 86.88 86 GLY A O 1
ATOM 673 N N . LEU A 1 87 ? 2.123 -0.974 -4.139 1.00 87.25 87 LEU A N 1
ATOM 674 C CA . LEU A 1 87 ? 2.635 -1.385 -2.819 1.00 87.25 87 LEU A CA 1
ATOM 675 C C . LEU A 1 87 ? 2.176 -0.471 -1.673 1.00 87.25 87 LEU A C 1
ATOM 677 O O . LEU A 1 87 ? 1.975 -0.930 -0.549 1.00 87.25 87 LEU A O 1
ATOM 681 N N . SER A 1 88 ? 2.013 0.821 -1.940 1.00 88.75 88 SER A N 1
ATOM 682 C CA . SER A 1 88 ? 1.538 1.817 -0.979 1.00 88.75 88 SER A CA 1
ATOM 683 C C . SER A 1 88 ? 0.007 1.906 -0.924 1.00 88.75 88 SER A C 1
ATOM 685 O O . SER A 1 88 ? -0.544 2.638 -0.088 1.00 88.75 88 SER A O 1
ATOM 687 N N . ASN A 1 89 ? -0.708 1.152 -1.768 1.00 91.75 89 ASN A N 1
ATOM 688 C CA . ASN A 1 89 ? -2.168 1.092 -1.786 1.00 91.75 89 ASN A CA 1
ATOM 689 C C . ASN A 1 89 ? -2.703 0.135 -0.710 1.00 91.75 89 ASN A C 1
ATOM 691 O O . ASN A 1 89 ? -3.464 -0.785 -0.976 1.00 91.75 89 ASN A O 1
ATOM 695 N N . ILE A 1 90 ? -2.261 0.330 0.528 1.00 88.06 90 ILE A N 1
ATOM 696 C CA . ILE A 1 90 ? -2.704 -0.457 1.675 1.00 88.06 90 ILE A CA 1
ATOM 697 C C . ILE A 1 90 ? -4.037 0.119 2.164 1.00 88.06 90 ILE A C 1
ATOM 699 O O . ILE A 1 90 ? -4.107 1.292 2.540 1.00 88.06 90 ILE A O 1
ATOM 703 N N . ALA A 1 91 ? -5.082 -0.705 2.178 1.00 89.19 91 ALA A N 1
ATOM 704 C CA . ALA A 1 91 ? -6.409 -0.362 2.673 1.00 89.19 91 ALA A CA 1
ATOM 705 C C . ALA A 1 91 ? -6.699 -1.101 3.986 1.00 89.19 91 ALA A C 1
ATOM 707 O O . ALA A 1 91 ? -6.589 -2.323 4.062 1.00 89.19 91 ALA A O 1
ATOM 708 N N . ILE A 1 92 ? -7.071 -0.348 5.023 1.00 89.75 92 ILE A N 1
ATOM 709 C CA . ILE A 1 92 ? -7.513 -0.886 6.315 1.00 89.75 92 ILE A CA 1
ATOM 710 C C . ILE A 1 92 ? -9.036 -1.007 6.253 1.00 89.75 92 ILE A C 1
ATOM 712 O O . ILE A 1 92 ? -9.726 0.012 6.279 1.00 89.75 92 ILE A O 1
ATOM 716 N N . ASN A 1 93 ? -9.544 -2.232 6.152 1.00 91.25 93 ASN A N 1
ATOM 717 C CA . ASN A 1 93 ? -10.977 -2.509 6.051 1.00 91.25 93 ASN A CA 1
ATOM 718 C C . ASN A 1 93 ? -11.632 -2.542 7.436 1.00 91.25 93 ASN A C 1
ATOM 720 O O . ASN A 1 93 ? -12.687 -1.948 7.644 1.00 91.25 93 ASN A O 1
ATOM 724 N N . ASP A 1 94 ? -10.981 -3.211 8.388 1.00 90.69 94 ASP A N 1
ATOM 725 C CA . ASP A 1 94 ? -11.437 -3.343 9.770 1.00 90.69 94 ASP A CA 1
ATOM 726 C C . ASP A 1 94 ? -10.227 -3.298 10.707 1.00 90.69 94 ASP A C 1
ATOM 728 O O . ASP A 1 94 ? -9.154 -3.828 10.403 1.00 90.69 94 ASP A O 1
ATOM 732 N N . LEU A 1 95 ? -10.384 -2.632 11.843 1.00 89.25 95 LEU A N 1
ATOM 733 C CA . LEU A 1 95 ? -9.372 -2.575 12.885 1.00 89.25 95 LEU A CA 1
ATOM 734 C C . LEU A 1 95 ? -10.067 -2.355 14.223 1.00 89.25 95 LEU A C 1
ATOM 736 O O 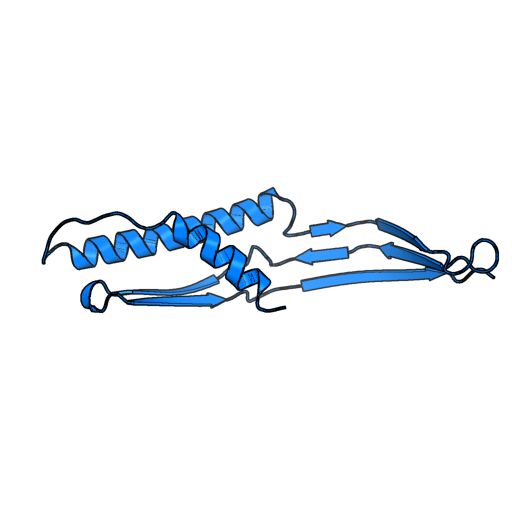. LEU A 1 95 ? -10.478 -1.238 14.545 1.00 89.25 95 LEU A O 1
ATOM 740 N N . ASP A 1 96 ? -10.150 -3.435 14.983 1.00 88.88 96 ASP A N 1
ATOM 741 C CA . ASP A 1 96 ? -10.803 -3.505 16.280 1.00 88.88 96 ASP A CA 1
ATOM 742 C C . ASP A 1 96 ? -9.828 -4.097 17.292 1.00 88.88 96 ASP A C 1
ATOM 744 O O . ASP A 1 96 ? -9.233 -5.156 17.076 1.00 88.88 96 ASP A O 1
ATOM 748 N N . TYR A 1 97 ? -9.649 -3.406 18.408 1.00 85.31 97 TYR A N 1
ATOM 749 C CA . TYR A 1 97 ? -8.945 -3.942 19.558 1.00 85.31 97 TYR A CA 1
ATOM 750 C C . TYR A 1 97 ? -9.939 -4.013 20.702 1.00 85.31 97 TYR A C 1
ATOM 752 O O . TYR A 1 97 ? -10.611 -3.030 20.987 1.00 85.31 97 TYR A O 1
ATOM 760 N N . SER A 1 98 ? -10.019 -5.173 21.346 1.00 84.38 98 SER A N 1
ATOM 761 C CA . SER A 1 98 ? -10.831 -5.373 22.538 1.00 84.38 98 SER A CA 1
ATOM 762 C C . SER A 1 98 ? -9.907 -5.618 23.719 1.00 84.38 98 SER A C 1
ATOM 764 O O . SER A 1 98 ? -9.308 -6.695 23.804 1.00 84.38 98 SER A O 1
ATOM 766 N N . THR A 1 99 ? -9.821 -4.664 24.647 1.00 81.38 99 THR A N 1
ATOM 767 C CA . THR A 1 99 ? -8.993 -4.807 25.859 1.00 81.38 99 THR A CA 1
ATOM 768 C C . THR A 1 99 ? -9.551 -5.911 26.758 1.00 81.38 99 THR A C 1
ATOM 770 O O . THR A 1 99 ? -8.795 -6.714 27.296 1.00 81.38 99 THR A O 1
ATOM 773 N N . LEU A 1 100 ? -10.883 -6.037 26.835 1.00 83.38 100 LEU A N 1
ATOM 774 C CA . LEU A 1 100 ? -11.568 -7.066 27.633 1.00 83.38 100 LEU A CA 1
ATOM 775 C C . LEU A 1 100 ? -11.207 -8.493 27.207 1.00 83.38 100 LEU A C 1
ATOM 777 O O . LEU A 1 100 ? -11.047 -9.380 28.040 1.00 83.38 100 LEU A O 1
ATOM 781 N N . ARG A 1 101 ? -11.107 -8.726 25.894 1.00 85.56 101 ARG A N 1
ATOM 782 C CA . ARG A 1 101 ? -10.729 -10.030 25.327 1.00 85.56 101 ARG A CA 1
ATOM 783 C C . ARG A 1 101 ? -9.238 -10.123 25.012 1.00 85.56 101 ARG A C 1
ATOM 785 O O . ARG A 1 101 ? -8.816 -11.153 24.495 1.00 85.56 101 ARG A O 1
ATOM 792 N N . ASN A 1 102 ? -8.483 -9.053 25.278 1.00 81.94 102 ASN A N 1
ATOM 793 C CA . ASN A 1 102 ? -7.102 -8.843 24.852 1.00 81.94 102 ASN A CA 1
ATOM 794 C C . ASN A 1 102 ? -6.858 -9.323 23.408 1.00 81.94 102 ASN A C 1
ATOM 796 O O . ASN A 1 102 ? -5.976 -10.139 23.136 1.00 81.94 102 ASN A O 1
ATOM 800 N N . ARG A 1 103 ? -7.725 -8.893 22.483 1.00 85.38 103 ARG A N 1
ATOM 801 C CA . ARG A 1 103 ? -7.748 -9.401 21.106 1.00 85.38 103 ARG A CA 1
ATOM 802 C C . ARG A 1 103 ? -7.737 -8.258 20.107 1.00 85.38 103 ARG A C 1
ATOM 804 O O . ARG A 1 103 ? -8.641 -7.429 20.114 1.00 85.38 103 ARG A O 1
ATOM 811 N N . LEU A 1 104 ? -6.750 -8.285 19.214 1.00 86.88 104 LEU A N 1
ATOM 812 C CA . LEU A 1 104 ? -6.672 -7.430 18.036 1.00 86.88 104 LEU A CA 1
ATOM 813 C C . LEU A 1 104 ? -7.242 -8.173 16.824 1.00 86.88 104 LEU A C 1
ATOM 815 O O . LEU A 1 104 ? -6.783 -9.266 16.487 1.00 86.88 104 LEU A O 1
ATOM 819 N N . ARG A 1 105 ? -8.221 -7.570 16.159 1.00 88.94 105 ARG A N 1
ATOM 820 C CA . ARG A 1 105 ? -8.735 -7.987 14.857 1.00 88.94 105 ARG A CA 1
ATOM 821 C C . ARG A 1 105 ? -8.367 -6.911 13.844 1.00 88.94 105 ARG A C 1
ATOM 823 O O . ARG A 1 105 ? -8.692 -5.744 14.027 1.00 88.94 105 ARG A O 1
ATOM 830 N N . PHE A 1 106 ? -7.684 -7.313 12.783 1.00 89.75 106 PHE A N 1
ATOM 831 C CA . PHE A 1 106 ? -7.318 -6.421 11.694 1.00 89.75 106 PHE A CA 1
ATOM 832 C C . PHE A 1 106 ? -7.638 -7.092 10.360 1.00 89.75 106 PHE A C 1
ATOM 834 O O . PHE A 1 106 ? -7.344 -8.270 10.162 1.00 89.75 106 PHE A O 1
ATOM 841 N N . ASP A 1 107 ? -8.249 -6.329 9.466 1.00 91.19 107 ASP A N 1
ATOM 842 C CA . ASP A 1 107 ? -8.512 -6.687 8.078 1.00 91.19 107 ASP A CA 1
ATOM 843 C C . ASP A 1 107 ? -7.843 -5.627 7.203 1.00 91.19 107 ASP A C 1
ATOM 845 O O . ASP A 1 107 ? -8.173 -4.438 7.260 1.00 91.19 107 ASP A O 1
ATOM 849 N N . ILE A 1 108 ? -6.839 -6.063 6.448 1.00 87.56 108 ILE A N 1
ATOM 850 C CA . ILE A 1 108 ? -6.006 -5.213 5.605 1.00 87.56 108 ILE A CA 1
ATOM 851 C C . ILE A 1 108 ? -5.971 -5.831 4.212 1.00 87.56 108 ILE A C 1
ATOM 853 O O . ILE A 1 108 ? -5.770 -7.038 4.063 1.00 87.56 108 ILE A O 1
ATOM 857 N N . SER A 1 109 ? -6.110 -4.994 3.189 1.00 88.06 109 SER A N 1
ATOM 858 C CA . SER A 1 109 ? -6.055 -5.396 1.786 1.00 88.06 109 SER A CA 1
ATOM 859 C C . SER A 1 109 ? -5.087 -4.532 0.976 1.00 88.06 109 SER A C 1
ATOM 861 O O . SER A 1 109 ? -4.806 -3.387 1.328 1.00 88.06 109 SER A O 1
ATOM 863 N N . LEU A 1 110 ? -4.569 -5.096 -0.118 1.00 89.56 110 LEU A N 1
ATOM 864 C CA . LEU A 1 110 ? -3.881 -4.366 -1.185 1.00 89.56 110 LEU A CA 1
ATOM 865 C C . LEU A 1 110 ? -4.692 -4.577 -2.474 1.00 89.56 110 LEU A C 1
ATOM 867 O O . LEU A 1 110 ? -4.540 -5.620 -3.111 1.00 89.56 110 LEU A O 1
ATOM 871 N N . PRO A 1 111 ? -5.606 -3.659 -2.833 1.00 81.00 111 PRO A N 1
ATOM 872 C CA . PRO A 1 111 ? -6.593 -3.898 -3.880 1.00 81.00 111 PRO A CA 1
ATOM 873 C C . PRO A 1 111 ? -6.035 -3.743 -5.298 1.00 81.00 111 PRO A C 1
ATOM 875 O O . PRO A 1 111 ? -6.621 -4.271 -6.237 1.00 81.00 111 PRO A O 1
ATOM 878 N N . GLN A 1 112 ? -4.930 -3.021 -5.481 1.00 84.56 112 GLN A N 1
ATOM 879 C CA . GLN A 1 112 ? -4.318 -2.817 -6.793 1.00 84.56 112 GLN A CA 1
ATOM 880 C C . GLN A 1 112 ? -2.824 -3.052 -6.663 1.00 84.56 112 GLN A C 1
ATOM 882 O O . GLN A 1 112 ? -2.156 -2.293 -5.972 1.00 84.56 112 GLN A O 1
ATOM 887 N N . LEU A 1 113 ? -2.331 -4.110 -7.301 1.00 86.50 113 LEU A N 1
ATOM 888 C CA . LEU A 1 113 ? -0.915 -4.433 -7.409 1.00 86.50 113 LEU A CA 1
ATOM 889 C C . LEU A 1 113 ? -0.648 -4.765 -8.875 1.00 86.50 113 LEU A C 1
ATOM 891 O O . L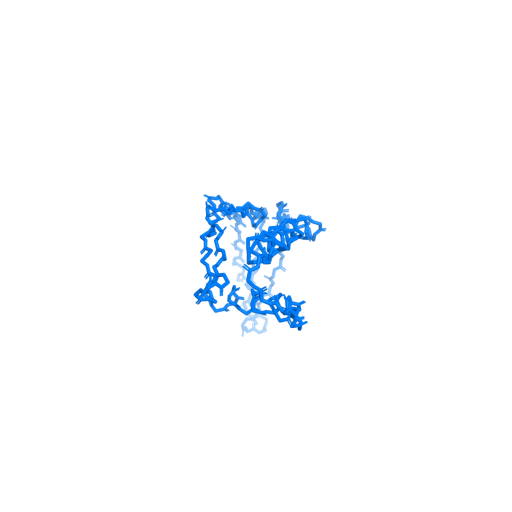EU A 1 113 ? -1.266 -5.686 -9.412 1.00 86.50 113 LEU A O 1
ATOM 895 N N . SER A 1 114 ? 0.210 -3.984 -9.523 1.00 86.81 114 SER A N 1
ATOM 896 C CA . SER A 1 114 ? 0.510 -4.114 -10.950 1.00 86.81 114 SER A CA 1
ATOM 897 C C . SER A 1 114 ? 2.005 -4.277 -11.154 1.00 86.81 114 SER A C 1
ATOM 899 O O . SER A 1 114 ? 2.792 -3.568 -10.535 1.00 86.81 114 SER A O 1
ATOM 901 N N . LEU A 1 115 ? 2.382 -5.212 -12.021 1.00 87.50 115 LEU A N 1
ATOM 902 C CA . LEU A 1 115 ? 3.754 -5.462 -12.440 1.00 87.50 115 LEU A CA 1
ATOM 903 C C . LEU A 1 115 ? 3.768 -5.544 -13.967 1.00 87.50 115 LEU A C 1
ATOM 905 O O . LEU A 1 115 ? 3.149 -6.442 -14.537 1.00 87.50 115 LEU A O 1
ATOM 909 N N . SER A 1 116 ? 4.471 -4.616 -14.604 1.00 84.50 116 SER A N 1
ATOM 910 C CA . SER A 1 116 ? 4.747 -4.603 -16.038 1.00 84.50 116 SER A CA 1
ATOM 911 C C . SER A 1 116 ? 6.242 -4.795 -16.250 1.00 84.50 116 SER A C 1
ATOM 913 O O . SER A 1 116 ? 7.041 -4.213 -15.520 1.00 84.50 116 SER A O 1
ATOM 915 N N . ILE A 1 117 ? 6.625 -5.649 -17.197 1.00 85.06 117 ILE A N 1
ATOM 916 C CA . ILE A 1 117 ? 8.025 -5.924 -17.529 1.00 85.06 117 ILE A CA 1
ATOM 917 C C . ILE A 1 117 ? 8.113 -6.143 -19.033 1.00 85.06 117 ILE A C 1
ATOM 919 O O . ILE A 1 117 ? 7.500 -7.085 -19.542 1.00 85.06 117 ILE A O 1
ATOM 923 N N . ASP A 1 118 ? 8.936 -5.348 -19.708 1.00 83.69 118 ASP A N 1
ATOM 924 C CA . ASP A 1 118 ? 9.374 -5.659 -21.061 1.00 83.69 118 ASP A CA 1
ATOM 925 C C . ASP A 1 118 ? 10.689 -6.445 -20.992 1.00 83.69 118 ASP A C 1
ATOM 927 O O . ASP A 1 118 ? 11.585 -6.184 -20.186 1.00 83.69 118 ASP A O 1
ATOM 931 N N . TYR A 1 119 ? 10.818 -7.463 -21.832 1.00 73.50 119 TYR A N 1
ATOM 932 C CA . TYR A 1 119 ? 12.012 -8.297 -21.874 1.00 73.50 119 TYR A CA 1
ATOM 933 C C . TYR A 1 119 ? 12.398 -8.586 -23.316 1.00 73.50 119 TYR A C 1
ATOM 935 O O . TYR A 1 119 ? 11.559 -8.947 -24.143 1.00 73.50 119 TYR A O 1
ATOM 943 N N . SER A 1 120 ? 13.694 -8.475 -23.593 1.00 69.25 120 SER A N 1
ATOM 944 C CA . SER A 1 120 ? 14.310 -8.962 -24.818 1.00 69.25 120 SER A CA 1
ATOM 945 C C . SER A 1 120 ? 15.516 -9.839 -24.473 1.00 69.25 120 SER A C 1
ATOM 947 O O . SER A 1 120 ? 16.335 -9.513 -23.612 1.00 69.25 120 SER A O 1
ATOM 949 N N . ALA A 1 121 ? 15.635 -10.987 -25.139 1.00 61.25 121 ALA A N 1
ATOM 950 C CA . ALA A 1 121 ? 16.857 -11.782 -25.111 1.00 61.25 121 ALA A CA 1
ATOM 951 C C . ALA A 1 121 ? 17.428 -11.911 -26.507 1.00 61.25 121 ALA A C 1
ATOM 953 O O . ALA A 1 121 ? 16.712 -12.187 -27.470 1.00 61.25 121 ALA A O 1
ATOM 954 N N . ILE A 1 122 ? 18.742 -11.738 -26.582 1.00 60.22 122 ILE A N 1
ATOM 955 C CA . ILE A 1 122 ? 19.510 -11.920 -27.801 1.00 60.22 122 ILE A CA 1
ATOM 956 C C . ILE A 1 122 ? 20.449 -13.096 -27.549 1.00 60.22 122 ILE A C 1
ATOM 958 O O . ILE A 1 122 ? 21.291 -13.060 -26.651 1.00 60.22 122 ILE A O 1
ATOM 962 N N . LEU A 1 123 ? 20.275 -14.154 -28.338 1.00 51.53 123 LEU A N 1
ATOM 963 C CA . LEU A 1 123 ? 21.203 -15.273 -28.408 1.00 51.53 123 LEU A CA 1
ATOM 964 C C . LEU A 1 123 ? 22.161 -15.004 -29.569 1.00 51.53 123 LEU A C 1
ATOM 966 O O . LEU A 1 123 ? 21.754 -15.068 -30.727 1.00 51.53 123 LEU A O 1
ATOM 970 N N . SER A 1 124 ? 23.417 -14.692 -29.262 1.00 58.09 124 SER A N 1
ATOM 971 C CA . SER A 1 124 ? 24.491 -14.627 -30.255 1.00 58.09 124 SER A CA 1
ATOM 972 C C . SER A 1 124 ? 25.393 -15.848 -30.084 1.00 58.09 124 SER A C 1
ATOM 974 O O . SER A 1 124 ? 25.953 -16.039 -28.998 1.00 58.09 124 SER A O 1
ATOM 976 N N . ALA A 1 125 ? 25.486 -16.663 -31.134 1.00 47.66 125 ALA A N 1
ATOM 977 C CA . ALA A 1 125 ? 26.385 -17.810 -31.250 1.00 47.66 125 ALA A CA 1
ATOM 978 C C . ALA A 1 125 ? 27.629 -17.439 -32.065 1.00 47.66 125 ALA A C 1
ATOM 980 O O . ALA A 1 125 ? 27.482 -16.608 -32.992 1.00 47.66 125 ALA A O 1
#

Sequence (125 aa):
MKVFFAILLVGVCANALPQALFENEFSTREERIVTNQIKRAIEQLRRDIKAAGLDPLLIEKYEGSTSPVPILVTIAGKIENLEFTGLSNIAINDLDYSTLRNRLRFDISLPQLSLSIDYSAILSA

pLDDT: mean 73.35, std 16.45, range [38.53, 92.25]

Radius of gyration: 22.68 Å; chains: 1; bounding box: 47×29×67 Å